Protein AF-A0A7C4W886-F1 (afdb_monomer)

Solvent-accessible surface area (backbone atoms only — not comparable to full-atom values): 5690 Å² total; per-residue (Å²): 136,59,74,67,61,59,49,53,53,51,52,53,51,51,54,53,50,54,51,52,52,54,53,52,51,53,50,52,54,53,54,50,50,54,50,49,51,52,47,48,51,54,53,48,43,36,32,74,62,27,48,55,50,42,56,57,39,34,76,78,42,45,69,61,38,51,52,50,52,52,51,51,53,55,39,58,76,65,70,76,60,82,66,51,40,44,46,66,58,55,48,49,57,55,52,58,60,69,64,74,80,121

Radius of gyration: 25.45 Å; Cα contacts (8 Å, |Δi|>4): 38; chains: 1; bounding box: 37×28×89 Å

pLDDT: mean 73.25, std 9.56, range [40.5, 86.06]

Sequence (102 aa):
MSNEEIEEIRQRKLIALQRRLAEEQRKAQMEQQIEMQKQAILRTILTPEARQRLTNLKLVKSEFASQLELYLIQLAQQGKLPVPLTDEQLKKIINSTSITET

Mean predicted aligned error: 12.29 Å

Secondary structure (DSSP, 8-state):
--HHHHHHHHHHHHHHHHHHHHHHHHHHHHHHHHHHHHHHHHHHHB-HHHHHHHHHHHHH-HHHHHHHHHHHHHHHHHT-S-SSBPHHHHHHHHHHHHTTT-

Structure (mmCIF, N/CA/C/O backbone):
data_AF-A0A7C4W886-F1
#
_entry.id   AF-A0A7C4W886-F1
#
loop_
_atom_site.group_PDB
_atom_site.id
_atom_site.type_symbol
_atom_site.label_atom_id
_atom_site.label_alt_id
_atom_site.label_comp_id
_atom_site.label_asym_id
_atom_site.label_entity_id
_atom_site.label_seq_id
_atom_site.pdbx_PDB_ins_code
_atom_site.Cartn_x
_atom_site.Cartn_y
_atom_site.Cartn_z
_atom_site.occupancy
_atom_site.B_iso_or_equiv
_atom_site.auth_seq_id
_atom_site.auth_comp_id
_atom_site.auth_asym_id
_atom_site.auth_atom_id
_atom_site.pdbx_PDB_model_num
ATOM 1 N N . MET A 1 1 ? 24.579 1.451 -55.640 1.00 49.31 1 MET A N 1
ATOM 2 C CA . MET A 1 1 ? 23.752 1.109 -54.468 1.00 49.31 1 MET A CA 1
ATOM 3 C C . MET A 1 1 ? 22.312 1.305 -54.890 1.00 49.31 1 MET A C 1
ATOM 5 O O . MET A 1 1 ? 21.953 2.423 -55.245 1.00 49.31 1 MET A O 1
ATOM 9 N N . SER A 1 2 ? 21.572 0.209 -55.030 1.00 59.47 2 SER A N 1
ATOM 10 C CA . SER A 1 2 ? 20.248 0.182 -55.665 1.00 59.47 2 SER A CA 1
ATOM 11 C C . SER A 1 2 ? 19.150 0.516 -54.651 1.00 59.47 2 SER A C 1
ATOM 13 O O . SER A 1 2 ? 19.293 0.200 -53.472 1.00 59.47 2 SER A O 1
ATOM 15 N N . ASN A 1 3 ? 18.052 1.132 -55.104 1.00 67.00 3 ASN A N 1
ATOM 16 C CA . ASN A 1 3 ? 16.882 1.480 -54.276 1.00 67.00 3 ASN A CA 1
ATOM 17 C C . ASN A 1 3 ? 16.364 0.311 -53.414 1.00 67.00 3 ASN A C 1
ATOM 19 O O . ASN A 1 3 ? 15.877 0.532 -52.309 1.00 67.00 3 ASN A O 1
ATOM 23 N N . GLU A 1 4 ? 16.523 -0.918 -53.899 1.00 73.62 4 GLU A N 1
ATOM 24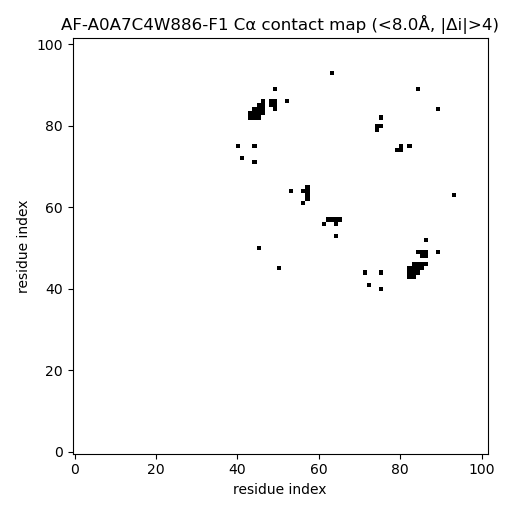 C CA . GLU A 1 4 ? 16.086 -2.155 -53.247 1.00 73.62 4 GLU A CA 1
ATOM 25 C C . GLU A 1 4 ? 16.809 -2.414 -51.910 1.00 73.62 4 GLU A C 1
ATOM 27 O O . GLU A 1 4 ? 16.172 -2.738 -50.908 1.00 73.62 4 GLU A O 1
ATOM 32 N N . GLU A 1 5 ? 18.114 -2.122 -51.827 1.00 70.62 5 GLU A N 1
ATOM 33 C CA . GLU A 1 5 ? 18.872 -2.253 -50.572 1.00 70.62 5 GLU A CA 1
ATOM 34 C C . GLU A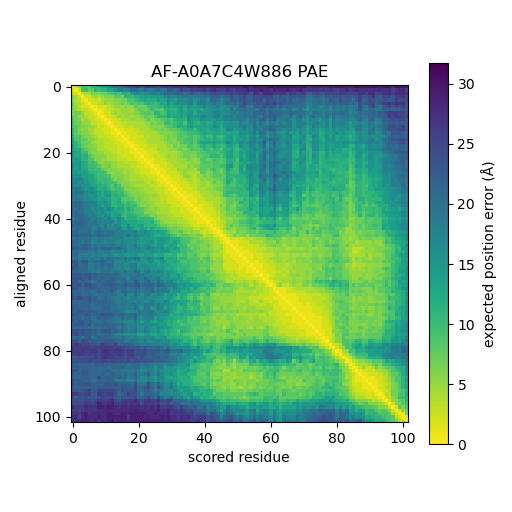 1 5 ? 18.415 -1.225 -49.519 1.00 70.62 5 GLU A C 1
ATOM 36 O O . GLU A 1 5 ? 18.427 -1.494 -48.315 1.00 70.62 5 GLU A O 1
ATOM 41 N N . ILE A 1 6 ? 17.974 -0.039 -49.958 1.00 69.44 6 ILE A N 1
ATOM 42 C CA . ILE A 1 6 ? 17.470 1.025 -49.075 1.00 69.44 6 ILE A CA 1
ATOM 43 C C . ILE A 1 6 ? 16.107 0.633 -48.482 1.00 69.44 6 ILE A C 1
ATOM 45 O O . ILE A 1 6 ? 15.837 0.921 -47.308 1.00 69.44 6 ILE A O 1
ATOM 49 N N . GLU A 1 7 ? 15.258 -0.039 -49.261 1.00 75.81 7 GLU A N 1
ATOM 50 C CA . GLU A 1 7 ? 13.966 -0.548 -48.795 1.00 75.81 7 GLU A CA 1
ATOM 51 C C . GLU A 1 7 ? 14.125 -1.724 -47.827 1.00 75.81 7 GLU A C 1
ATOM 53 O O . GLU A 1 7 ? 13.533 -1.687 -46.744 1.00 75.81 7 GLU A O 1
ATOM 58 N N . GLU A 1 8 ? 15.000 -2.691 -48.116 1.00 80.50 8 GLU A N 1
ATOM 59 C CA . GLU A 1 8 ? 15.279 -3.811 -47.204 1.00 80.50 8 GLU A CA 1
ATOM 60 C C . GLU A 1 8 ? 15.821 -3.341 -45.844 1.00 80.50 8 GLU A C 1
ATOM 62 O O . GLU A 1 8 ? 15.425 -3.848 -44.784 1.00 80.50 8 GLU A O 1
ATOM 67 N N . ILE A 1 9 ? 16.687 -2.320 -45.843 1.00 78.38 9 ILE A N 1
ATOM 68 C CA . ILE A 1 9 ? 17.217 -1.711 -44.615 1.00 78.38 9 ILE A CA 1
ATOM 69 C C . ILE A 1 9 ? 16.099 -1.037 -43.805 1.00 78.38 9 ILE A C 1
ATOM 71 O O . ILE A 1 9 ? 16.053 -1.187 -42.578 1.00 78.38 9 ILE A O 1
ATOM 75 N N . ARG A 1 10 ? 15.169 -0.324 -44.457 1.00 78.75 10 ARG A N 1
ATOM 76 C CA . ARG A 1 10 ? 13.996 0.271 -43.787 1.00 78.75 10 ARG A CA 1
ATOM 77 C C . ARG A 1 10 ? 13.081 -0.797 -43.199 1.00 78.75 10 ARG A C 1
ATOM 79 O O . ARG A 1 10 ? 12.659 -0.664 -42.048 1.00 78.75 10 ARG A O 1
ATOM 86 N N . GLN A 1 11 ? 12.813 -1.857 -43.953 1.00 80.88 11 GLN A N 1
ATOM 87 C CA . GLN A 1 11 ? 11.910 -2.934 -43.558 1.00 80.88 11 GLN A CA 1
ATOM 88 C C . GLN A 1 11 ? 12.461 -3.716 -42.357 1.00 80.88 11 GLN A C 1
ATOM 90 O O . GLN A 1 11 ? 11.754 -3.916 -41.367 1.00 80.88 11 GLN A O 1
ATOM 95 N N . ARG A 1 12 ? 13.760 -4.053 -42.366 1.00 81.06 12 ARG A N 1
ATOM 96 C CA . ARG A 1 12 ? 14.441 -4.667 -41.211 1.00 81.06 12 ARG A CA 1
ATOM 97 C C . ARG A 1 12 ? 14.396 -3.783 -39.968 1.00 81.06 12 ARG A C 1
ATOM 99 O O . ARG A 1 12 ? 14.170 -4.286 -38.867 1.00 81.06 12 ARG A O 1
ATOM 106 N N . LYS A 1 13 ? 14.589 -2.471 -40.128 1.00 81.56 13 LYS A N 1
ATOM 107 C CA . LYS A 1 13 ? 14.585 -1.523 -39.006 1.00 81.56 13 LYS A CA 1
ATOM 108 C C . LYS A 1 13 ? 13.191 -1.363 -38.393 1.00 81.56 13 LYS A C 1
ATOM 110 O O . LYS A 1 13 ? 13.082 -1.309 -37.171 1.00 81.56 13 LYS A O 1
ATOM 115 N N . LEU A 1 14 ? 12.140 -1.368 -39.217 1.00 83.12 14 LEU A N 1
ATOM 116 C CA . LEU A 1 14 ? 10.741 -1.370 -38.772 1.00 83.12 14 LEU A CA 1
ATOM 117 C C . LEU A 1 14 ? 10.394 -2.623 -37.961 1.00 83.12 14 LEU A C 1
ATOM 119 O O . LEU A 1 14 ? 9.836 -2.508 -36.873 1.00 83.12 14 LEU A O 1
ATOM 123 N N . ILE A 1 15 ? 10.781 -3.807 -38.440 1.00 85.88 15 ILE A N 1
ATOM 124 C CA . ILE A 1 15 ? 10.523 -5.078 -37.744 1.00 85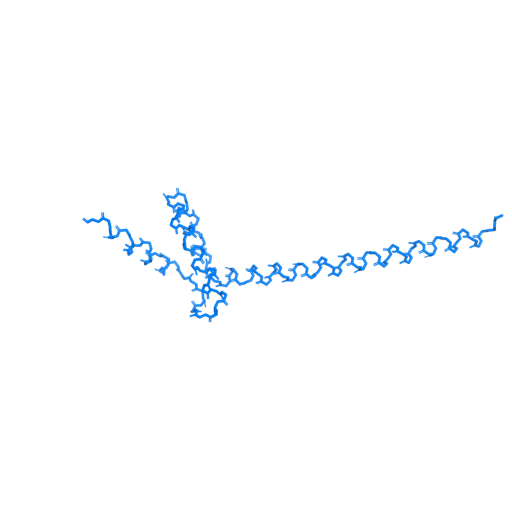.88 15 ILE A CA 1
ATOM 125 C C . ILE A 1 15 ? 11.278 -5.138 -36.408 1.00 85.88 15 ILE A C 1
ATOM 127 O O . ILE A 1 15 ? 10.719 -5.551 -35.391 1.00 85.88 15 ILE A O 1
ATOM 131 N N . ALA A 1 16 ? 12.537 -4.691 -36.385 1.00 83.62 16 ALA A N 1
ATOM 132 C CA . ALA A 1 16 ? 13.330 -4.631 -35.160 1.00 83.62 16 ALA A CA 1
ATOM 133 C C . ALA A 1 16 ? 12.742 -3.646 -34.133 1.00 83.62 16 ALA A C 1
ATOM 135 O O . ALA A 1 16 ? 12.697 -3.952 -32.940 1.00 83.62 16 ALA A O 1
ATOM 136 N N . LEU A 1 17 ? 12.253 -2.488 -34.590 1.00 84.38 17 LEU A N 1
ATOM 137 C CA . LEU A 1 17 ? 11.597 -1.499 -33.734 1.00 84.38 17 LEU A CA 1
ATOM 138 C C . LEU A 1 17 ? 10.278 -2.038 -33.164 1.00 84.38 17 LEU A C 1
ATOM 140 O O . LEU A 1 17 ? 10.031 -1.917 -31.966 1.00 84.38 17 LEU A O 1
ATOM 144 N N . GLN A 1 18 ? 9.462 -2.682 -34.001 1.00 84.88 18 GLN A N 1
ATOM 145 C CA . GLN A 1 18 ? 8.192 -3.276 -33.588 1.00 84.88 18 GLN A CA 1
ATOM 146 C C . GLN A 1 18 ? 8.397 -4.399 -32.559 1.00 84.88 18 GLN A C 1
ATOM 148 O O . GLN A 1 18 ? 7.650 -4.474 -31.584 1.00 84.88 18 GLN A O 1
ATOM 153 N N . ARG A 1 19 ? 9.441 -5.228 -32.719 1.00 86.06 19 ARG A N 1
ATOM 154 C CA . ARG A 1 19 ? 9.812 -6.245 -31.719 1.00 86.06 19 ARG A CA 1
ATOM 155 C C . ARG A 1 19 ? 10.213 -5.632 -30.378 1.00 86.06 19 ARG A C 1
ATOM 157 O O . ARG A 1 19 ? 9.688 -6.071 -29.360 1.00 86.06 19 ARG A O 1
ATOM 164 N N . ARG A 1 20 ? 11.05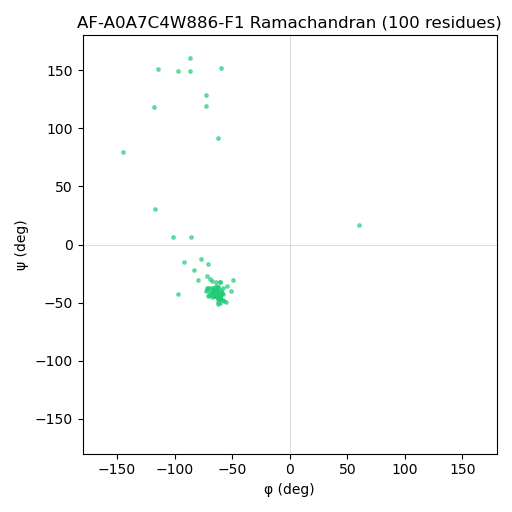8 -4.592 -30.375 1.00 85.50 20 ARG A N 1
ATOM 165 C CA . ARG A 1 20 ? 11.429 -3.885 -29.134 1.00 85.50 20 ARG A CA 1
ATOM 166 C C . ARG A 1 20 ? 10.208 -3.333 -28.407 1.00 85.50 20 ARG A C 1
ATOM 168 O O . ARG A 1 20 ? 10.063 -3.580 -27.217 1.00 85.50 20 ARG A O 1
ATOM 175 N N . LEU A 1 21 ? 9.318 -2.647 -29.124 1.00 85.81 21 LEU A N 1
ATOM 176 C CA . LEU A 1 21 ? 8.093 -2.091 -28.541 1.00 85.81 21 LEU A CA 1
ATOM 177 C C . LEU A 1 21 ? 7.197 -3.181 -27.934 1.00 85.81 21 LEU A C 1
ATOM 179 O O . LEU A 1 21 ? 6.668 -2.996 -26.842 1.00 85.81 21 LEU A O 1
ATOM 183 N N . ALA A 1 22 ? 7.061 -4.331 -28.599 1.00 84.94 22 ALA A N 1
ATOM 184 C CA . ALA A 1 22 ? 6.266 -5.448 -28.091 1.00 84.94 22 ALA A CA 1
ATOM 185 C C . ALA A 1 22 ? 6.865 -6.078 -26.817 1.00 84.94 22 ALA A C 1
ATOM 187 O O . ALA A 1 22 ? 6.123 -6.461 -25.910 1.00 84.94 22 ALA A O 1
ATOM 188 N N . GLU A 1 23 ? 8.193 -6.181 -26.723 1.00 83.38 23 GLU A N 1
ATOM 189 C CA . GLU A 1 23 ? 8.878 -6.649 -25.509 1.00 83.38 23 GLU A CA 1
ATOM 190 C C . GLU A 1 23 ? 8.737 -5.652 -24.350 1.00 83.38 23 GLU A C 1
ATOM 192 O O . GLU A 1 23 ? 8.459 -6.056 -23.219 1.00 83.38 23 GLU A O 1
ATOM 197 N N . GLU A 1 24 ? 8.859 -4.355 -24.635 1.00 84.31 24 GLU A N 1
ATOM 198 C CA . GLU A 1 24 ? 8.697 -3.283 -23.648 1.00 84.31 24 GLU A CA 1
ATOM 199 C C . GLU A 1 24 ? 7.258 -3.221 -23.116 1.00 84.31 24 GLU A C 1
ATOM 201 O O . GLU A 1 24 ? 7.045 -3.181 -21.904 1.00 84.31 24 GLU A O 1
ATOM 206 N N . GLN A 1 25 ? 6.258 -3.337 -23.999 1.00 83.56 25 GLN A N 1
ATOM 207 C CA . GLN A 1 25 ? 4.849 -3.417 -23.603 1.00 83.56 25 GLN A CA 1
ATOM 208 C C . GLN A 1 25 ? 4.560 -4.642 -22.732 1.00 83.56 25 GLN A C 1
ATOM 210 O O . GLN A 1 25 ? 3.839 -4.524 -21.743 1.00 83.56 25 GLN A O 1
ATOM 215 N N . ARG A 1 26 ? 5.126 -5.814 -23.052 1.00 82.00 26 ARG A N 1
ATOM 216 C CA . ARG A 1 26 ? 4.942 -7.021 -22.228 1.00 82.00 26 ARG A CA 1
ATOM 217 C C . ARG A 1 26 ? 5.532 -6.860 -20.830 1.00 82.00 26 ARG A C 1
ATOM 219 O O . ARG A 1 26 ? 4.887 -7.265 -19.865 1.00 82.00 26 ARG A O 1
ATOM 226 N N . LYS A 1 27 ? 6.719 -6.257 -20.711 1.00 82.81 27 LYS A N 1
ATOM 227 C CA . LYS A 1 27 ? 7.318 -5.948 -19.403 1.00 82.81 27 LYS A CA 1
ATOM 228 C C . LYS A 1 27 ? 6.451 -4.980 -18.605 1.00 82.81 27 LYS A C 1
ATOM 230 O O . LYS A 1 27 ? 6.066 -5.312 -17.487 1.00 82.81 27 LYS A O 1
ATOM 235 N N . ALA A 1 28 ? 6.055 -3.864 -19.216 1.00 81.62 28 ALA A N 1
ATOM 236 C CA . ALA A 1 28 ? 5.208 -2.869 -18.568 1.00 81.62 28 ALA A CA 1
ATOM 237 C C . ALA A 1 28 ? 3.875 -3.473 -18.091 1.00 81.62 28 ALA A C 1
ATOM 239 O O . ALA A 1 28 ? 3.460 -3.244 -16.958 1.00 81.62 28 ALA A O 1
ATOM 240 N N . GLN A 1 29 ? 3.229 -4.316 -18.905 1.00 81.19 29 GLN A N 1
ATOM 241 C CA . GLN A 1 29 ? 1.994 -5.001 -18.512 1.00 81.19 29 GLN A CA 1
ATOM 242 C C . GLN A 1 29 ? 2.188 -5.979 -17.348 1.00 81.19 29 GLN A C 1
ATOM 244 O O . GLN A 1 29 ? 1.290 -6.134 -16.519 1.00 81.19 29 GLN A O 1
ATOM 249 N N . MET A 1 30 ? 3.332 -6.658 -17.277 1.00 78.00 30 MET A N 1
ATOM 250 C CA . MET A 1 3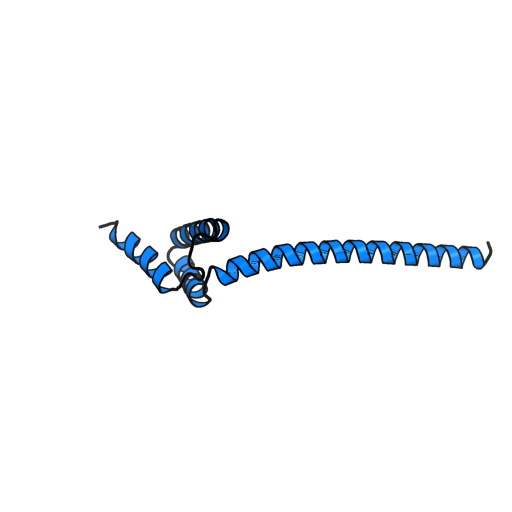0 ? 3.632 -7.576 -16.179 1.00 78.00 30 MET A CA 1
ATOM 251 C C . MET A 1 30 ? 3.882 -6.815 -14.872 1.00 78.00 30 MET A C 1
ATOM 253 O O . MET A 1 30 ? 3.325 -7.175 -13.836 1.00 78.00 30 MET A O 1
ATOM 257 N N . GLU A 1 31 ? 4.640 -5.720 -14.931 1.00 78.75 31 GLU A N 1
ATOM 258 C CA . GLU A 1 31 ? 4.889 -4.841 -13.783 1.00 78.75 31 GLU A CA 1
ATOM 259 C C . GLU A 1 31 ? 3.595 -4.195 -13.279 1.00 78.75 31 GLU A C 1
ATOM 261 O O . GLU A 1 31 ? 3.308 -4.239 -12.082 1.00 78.75 31 GLU A O 1
ATOM 266 N N . GLN A 1 32 ? 2.753 -3.693 -14.186 1.00 78.94 32 GLN A N 1
ATOM 267 C CA . GLN A 1 32 ? 1.456 -3.124 -13.823 1.00 78.94 32 GLN A CA 1
ATOM 268 C C . GLN A 1 32 ? 0.521 -4.150 -13.177 1.00 78.94 32 GLN A C 1
ATOM 270 O O . GLN A 1 32 ? -0.216 -3.796 -12.261 1.00 78.94 32 GLN A O 1
ATOM 275 N N . GLN A 1 33 ? 0.535 -5.414 -13.610 1.00 79.62 33 GLN A N 1
ATOM 276 C CA . GLN A 1 33 ? -0.276 -6.458 -12.975 1.00 79.62 33 GLN A CA 1
ATOM 277 C C . GLN A 1 33 ? 0.192 -6.772 -11.554 1.00 79.62 33 GLN A C 1
ATOM 279 O O . GLN A 1 33 ? -0.643 -6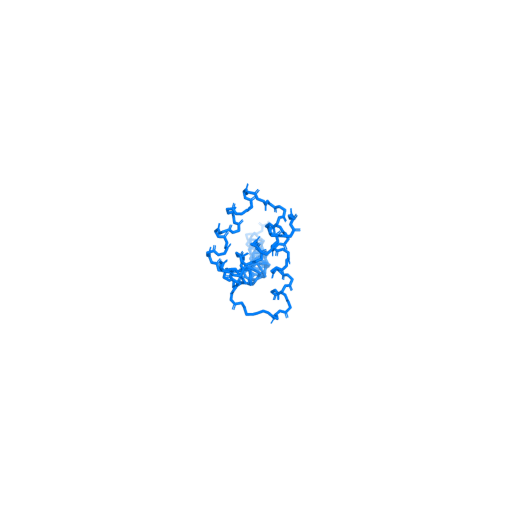.912 -10.661 1.00 79.62 33 GLN A O 1
ATOM 284 N N . ILE A 1 34 ? 1.505 -6.840 -11.325 1.00 76.81 34 ILE A N 1
ATOM 285 C CA . ILE A 1 34 ? 2.066 -7.054 -9.985 1.00 76.81 34 ILE A CA 1
ATOM 286 C C . ILE A 1 34 ? 1.720 -5.871 -9.073 1.00 76.81 34 ILE A C 1
ATOM 288 O O . ILE A 1 34 ? 1.291 -6.071 -7.935 1.00 76.81 34 ILE A O 1
ATOM 292 N N . GLU A 1 35 ? 1.851 -4.646 -9.579 1.00 75.88 35 GLU A N 1
ATOM 293 C CA . GLU A 1 35 ? 1.520 -3.430 -8.839 1.00 75.88 35 GLU A CA 1
ATOM 294 C C . GLU A 1 35 ? 0.020 -3.352 -8.525 1.00 75.88 35 GLU A C 1
ATOM 296 O O . GLU A 1 35 ? -0.366 -3.092 -7.386 1.00 75.88 35 GLU A O 1
ATOM 301 N N . MET A 1 36 ? -0.842 -3.661 -9.498 1.00 76.62 36 MET A N 1
ATOM 302 C CA . MET A 1 36 ? -2.291 -3.699 -9.299 1.00 76.62 36 MET A CA 1
ATOM 303 C C . MET A 1 36 ? -2.707 -4.776 -8.306 1.00 76.62 36 MET A C 1
ATOM 305 O O . MET A 1 36 ? -3.585 -4.514 -7.495 1.00 76.62 36 MET A O 1
ATOM 309 N N . GLN A 1 37 ? -2.096 -5.962 -8.322 1.00 72.56 37 GLN A N 1
ATOM 310 C CA . GLN A 1 37 ? -2.401 -7.002 -7.337 1.00 72.56 37 GLN A CA 1
ATOM 311 C C . GLN A 1 37 ? -1.989 -6.570 -5.929 1.00 72.56 37 GLN A C 1
ATOM 313 O O . GLN A 1 37 ? -2.783 -6.691 -4.998 1.00 72.56 37 GLN A O 1
ATOM 318 N N . LYS A 1 38 ? -0.797 -5.983 -5.767 1.00 68.69 38 LYS A N 1
ATOM 319 C CA . LYS A 1 38 ? -0.351 -5.418 -4.483 1.00 68.69 38 LYS A CA 1
ATOM 320 C C . LYS A 1 38 ? -1.283 -4.312 -4.000 1.00 68.69 38 LYS A C 1
ATOM 322 O O . LYS A 1 38 ? -1.700 -4.323 -2.844 1.00 68.69 38 LYS A O 1
ATOM 327 N N . GLN A 1 39 ? -1.643 -3.382 -4.880 1.00 68.94 39 GLN A N 1
ATOM 328 C CA . GLN A 1 39 ? -2.561 -2.294 -4.560 1.00 68.94 39 GLN A CA 1
ATOM 329 C C . GLN A 1 39 ? -3.972 -2.801 -4.281 1.00 68.94 39 GLN A C 1
ATOM 331 O O . GLN A 1 39 ? -4.619 -2.286 -3.379 1.00 68.94 39 GLN A O 1
ATOM 336 N N . ALA A 1 40 ? -4.452 -3.816 -4.997 1.00 73.00 40 ALA A N 1
ATOM 337 C CA . ALA A 1 40 ? -5.743 -4.439 -4.743 1.00 73.00 40 ALA A CA 1
ATOM 338 C C . ALA A 1 40 ? -5.756 -5.098 -3.363 1.00 73.00 40 ALA A C 1
ATOM 340 O O . ALA A 1 40 ? -6.688 -4.863 -2.605 1.00 73.00 40 ALA A O 1
ATOM 341 N N . ILE A 1 41 ? -4.698 -5.822 -2.987 1.00 71.38 41 ILE A N 1
ATOM 342 C CA . ILE A 1 41 ? -4.549 -6.391 -1.641 1.00 71.38 41 ILE A CA 1
ATOM 343 C C . ILE A 1 41 ? -4.546 -5.272 -0.594 1.00 71.38 41 ILE A C 1
ATOM 345 O O . ILE A 1 41 ? -5.351 -5.313 0.331 1.00 71.38 41 ILE A O 1
ATOM 349 N N . LEU A 1 42 ? -3.726 -4.232 -0.777 1.00 67.50 42 LEU A N 1
ATOM 350 C CA . LEU A 1 42 ? -3.665 -3.057 0.107 1.00 67.50 42 LEU A CA 1
ATOM 351 C C . LEU A 1 42 ? -5.022 -2.339 0.238 1.00 67.50 42 LEU A C 1
ATOM 353 O O . LEU A 1 42 ? -5.392 -1.849 1.305 1.00 67.50 42 LEU A O 1
ATOM 357 N N . ARG A 1 43 ? -5.783 -2.280 -0.855 1.00 69.62 43 ARG A N 1
ATOM 358 C CA . ARG A 1 43 ? -7.083 -1.612 -0.929 1.00 69.62 43 ARG A CA 1
ATOM 359 C C . ARG A 1 43 ? -8.202 -2.459 -0.334 1.00 69.62 43 ARG A C 1
ATOM 361 O O . ARG A 1 43 ? -9.141 -1.883 0.203 1.00 69.62 43 ARG A O 1
ATOM 368 N N . THR A 1 44 ? -8.087 -3.781 -0.409 1.00 67.06 44 THR A N 1
ATOM 369 C CA . THR A 1 44 ? -8.988 -4.714 0.266 1.00 67.06 44 THR A CA 1
ATOM 370 C C . THR A 1 44 ? -8.710 -4.715 1.765 1.00 67.06 44 THR A C 1
ATOM 372 O O . THR A 1 44 ? -9.658 -4.683 2.535 1.00 67.06 44 THR A O 1
ATOM 375 N N . ILE A 1 45 ? -7.447 -4.662 2.207 1.00 72.62 45 ILE A N 1
ATOM 376 C CA . ILE A 1 45 ? -7.087 -4.765 3.638 1.00 72.62 45 ILE A CA 1
ATOM 377 C C . ILE A 1 45 ? -7.434 -3.543 4.469 1.00 72.62 45 ILE A C 1
ATOM 379 O O . ILE A 1 45 ? -7.710 -3.682 5.658 1.00 72.62 45 ILE A O 1
ATOM 383 N N . LEU A 1 46 ? -7.475 -2.368 3.846 1.00 73.56 46 LEU A N 1
ATOM 384 C CA . LEU A 1 46 ? -7.790 -1.110 4.507 1.00 73.56 46 LEU A CA 1
ATOM 385 C C . LEU A 1 46 ? -9.056 -0.501 3.910 1.00 73.56 46 LEU A C 1
ATOM 387 O O . LEU A 1 46 ? -9.059 -0.085 2.740 1.00 73.56 46 LEU A O 1
ATOM 391 N N . THR A 1 47 ? -10.098 -0.339 4.733 1.00 79.62 47 THR A N 1
ATOM 392 C CA . THR A 1 47 ? -11.241 0.491 4.336 1.00 79.62 47 THR A CA 1
ATOM 393 C C . THR A 1 47 ? -10.782 1.930 4.059 1.00 79.62 47 THR A C 1
ATOM 395 O O . THR A 1 47 ? -9.775 2.392 4.613 1.00 79.62 47 THR A O 1
ATOM 398 N N . PRO A 1 48 ? -11.483 2.671 3.182 1.00 78.12 48 PRO A N 1
ATOM 399 C CA . PRO A 1 48 ? -11.197 4.090 2.962 1.00 78.12 48 PRO A CA 1
ATOM 400 C C . PRO A 1 48 ? -11.218 4.901 4.270 1.00 78.12 48 PRO A C 1
ATOM 402 O O . PRO A 1 48 ? -10.374 5.772 4.462 1.00 78.12 48 PRO A O 1
ATOM 405 N N . GLU A 1 49 ? -12.104 4.556 5.206 1.00 79.06 49 GLU A N 1
ATOM 406 C CA . GLU A 1 49 ? -12.194 5.187 6.528 1.00 79.06 49 GLU A CA 1
ATOM 407 C C . GLU A 1 49 ? -10.968 4.895 7.404 1.00 79.06 49 GLU A C 1
ATOM 409 O O . GLU A 1 49 ? -10.394 5.817 7.987 1.00 79.06 49 GLU A O 1
ATOM 414 N N . ALA A 1 50 ? -10.506 3.637 7.445 1.00 76.81 50 ALA A N 1
ATOM 415 C CA . ALA A 1 50 ? -9.305 3.255 8.185 1.00 76.81 50 ALA A CA 1
ATOM 416 C C . ALA A 1 50 ? -8.055 3.953 7.633 1.00 76.81 50 ALA A C 1
ATOM 418 O O . ALA A 1 50 ? -7.204 4.374 8.410 1.00 76.81 50 ALA A O 1
ATOM 419 N N . ARG A 1 51 ? -7.964 4.148 6.309 1.00 77.56 51 ARG A N 1
ATOM 420 C CA . ARG A 1 51 ? -6.895 4.939 5.676 1.00 77.56 51 ARG A CA 1
ATOM 421 C C . ARG A 1 51 ? -6.915 6.393 6.125 1.00 77.56 51 ARG A C 1
ATOM 423 O O . ARG A 1 51 ? -5.886 6.898 6.559 1.00 77.56 51 ARG A O 1
ATOM 430 N N . GLN A 1 52 ? -8.076 7.042 6.070 1.00 81.75 52 GLN A N 1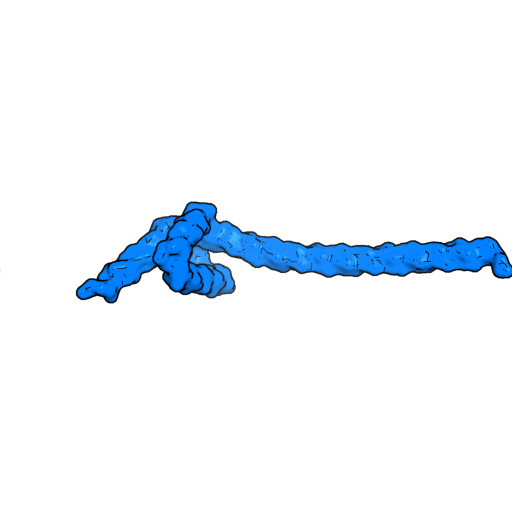
ATOM 431 C CA . GLN A 1 52 ? -8.219 8.432 6.503 1.00 81.75 52 GLN A CA 1
ATOM 432 C C . GLN A 1 52 ? -7.841 8.595 7.984 1.00 81.75 52 GLN A C 1
ATOM 434 O O . GLN A 1 52 ? -7.120 9.526 8.349 1.00 81.75 52 GLN A O 1
ATOM 439 N N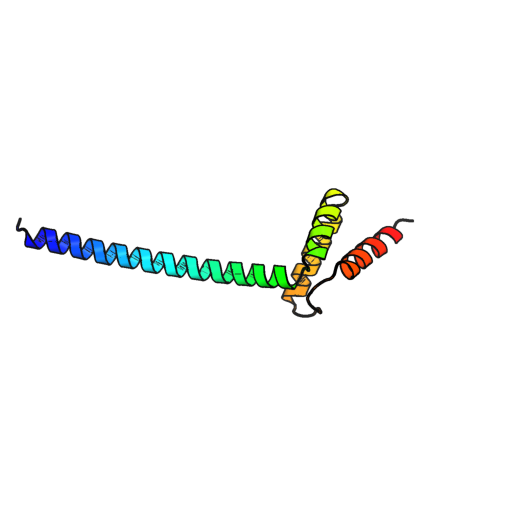 . ARG A 1 53 ? -8.283 7.663 8.842 1.00 79.38 53 ARG A N 1
ATOM 440 C CA . ARG A 1 53 ? -7.928 7.662 10.264 1.00 79.38 53 ARG A CA 1
ATOM 441 C C . ARG A 1 53 ? -6.444 7.393 10.472 1.00 79.38 53 ARG A C 1
ATOM 443 O O . ARG A 1 53 ? -5.841 8.100 11.267 1.00 79.38 53 ARG A O 1
ATOM 450 N N . LEU A 1 54 ? -5.852 6.437 9.759 1.00 77.44 54 LEU A N 1
ATOM 451 C CA . LEU A 1 54 ? -4.419 6.150 9.817 1.00 77.44 54 LEU A CA 1
ATOM 452 C C . LEU A 1 54 ? -3.599 7.376 9.401 1.00 77.44 54 LEU A C 1
ATOM 454 O O . LEU A 1 54 ? -2.633 7.699 10.078 1.00 77.44 54 LEU A O 1
ATOM 458 N N . THR A 1 55 ? -3.997 8.102 8.352 1.00 79.12 55 THR A N 1
ATOM 459 C CA . THR A 1 55 ? -3.342 9.355 7.946 1.00 79.12 55 THR A CA 1
ATOM 460 C C . THR A 1 55 ? -3.409 10.402 9.056 1.00 79.12 55 THR A C 1
ATOM 462 O O . THR A 1 55 ? -2.382 10.971 9.412 1.00 79.12 55 THR A O 1
ATOM 465 N N . ASN A 1 56 ? -4.582 10.607 9.661 1.00 82.19 56 ASN A N 1
ATOM 466 C CA . ASN A 1 56 ? -4.728 11.526 10.793 1.00 82.19 56 ASN A CA 1
ATOM 467 C C . ASN A 1 56 ? -3.936 11.054 12.026 1.00 82.19 56 ASN A C 1
ATOM 469 O O . ASN A 1 56 ? -3.313 11.864 12.703 1.00 82.19 56 ASN A O 1
ATOM 473 N N . LEU A 1 57 ? -3.912 9.747 12.303 1.00 78.19 57 LEU A N 1
ATOM 474 C CA . LEU A 1 57 ? -3.137 9.153 13.392 1.00 78.19 57 LEU A CA 1
ATOM 475 C C . LEU A 1 57 ? -1.640 9.320 13.141 1.00 78.19 57 LEU A C 1
ATOM 477 O O . LEU A 1 57 ? -0.916 9.636 14.070 1.00 78.19 57 LEU A O 1
ATOM 481 N N . LYS A 1 58 ? -1.173 9.169 11.901 1.00 80.38 58 LYS A N 1
ATOM 482 C CA . LYS A 1 58 ? 0.232 9.339 11.521 1.00 80.38 58 LYS A CA 1
ATOM 483 C C . LYS A 1 58 ? 0.736 10.752 11.812 1.00 80.38 58 LYS A C 1
ATOM 485 O O . LYS A 1 58 ? 1.893 10.905 12.185 1.00 80.38 58 LYS A O 1
ATOM 490 N N . LEU A 1 59 ? -0.138 11.759 11.719 1.00 79.25 59 LEU A N 1
ATOM 491 C CA . LEU A 1 59 ? 0.178 13.141 12.101 1.00 79.25 59 LEU A CA 1
ATOM 492 C C . LEU A 1 59 ? 0.366 13.318 13.616 1.00 79.25 59 LEU A C 1
ATOM 494 O O . LEU A 1 59 ? 1.124 14.187 14.030 1.00 79.25 59 LEU A O 1
ATOM 498 N N . VAL A 1 60 ? -0.312 12.512 14.438 1.00 79.81 60 VAL A N 1
ATOM 499 C CA . VAL A 1 60 ? -0.288 12.633 15.907 1.00 79.81 60 VAL A CA 1
ATOM 500 C C . VAL A 1 60 ? 0.714 11.661 16.544 1.00 79.81 60 VAL A C 1
ATOM 502 O O . VAL A 1 60 ? 1.448 12.025 17.456 1.00 79.81 60 VAL A O 1
ATOM 505 N N . LYS A 1 61 ? 0.756 10.417 16.061 1.00 74.88 61 LYS A N 1
ATOM 506 C CA . LYS A 1 61 ? 1.612 9.311 16.510 1.00 74.88 61 LYS A CA 1
ATOM 507 C C . LYS A 1 61 ? 2.024 8.432 15.316 1.00 74.88 61 LYS A C 1
ATOM 509 O O . LYS A 1 61 ? 1.481 7.348 15.094 1.00 74.88 61 LYS A O 1
ATOM 514 N N . SER A 1 62 ? 3.021 8.894 14.555 1.00 78.94 62 SER A N 1
ATOM 515 C CA . SER A 1 62 ? 3.556 8.183 13.377 1.00 78.94 62 SER A CA 1
ATOM 516 C C . SER A 1 62 ? 4.145 6.802 13.693 1.00 78.94 62 SER A C 1
ATOM 518 O O . SER A 1 62 ? 4.064 5.897 12.861 1.00 78.94 62 SER A O 1
ATOM 520 N N . GLU A 1 63 ? 4.729 6.616 14.877 1.00 77.50 63 GLU A N 1
ATOM 521 C CA . GLU A 1 63 ? 5.326 5.338 15.290 1.00 77.50 63 GLU A CA 1
ATOM 522 C C . GLU A 1 63 ? 4.269 4.229 15.392 1.00 77.50 63 GLU A C 1
ATOM 524 O O . GLU A 1 63 ? 4.427 3.139 14.843 1.00 77.50 63 GLU A O 1
ATOM 529 N N . PHE A 1 64 ? 3.121 4.566 15.978 1.00 73.50 64 PHE A N 1
ATOM 530 C CA . PHE A 1 64 ? 1.993 3.656 16.133 1.00 73.50 64 PHE A CA 1
ATOM 531 C C . PHE A 1 64 ? 1.323 3.324 14.795 1.00 73.50 64 PHE A C 1
ATOM 533 O O . PHE A 1 64 ? 0.992 2.171 14.517 1.00 73.50 64 PHE A O 1
ATOM 540 N N . ALA A 1 65 ? 1.170 4.335 13.933 1.00 76.44 65 ALA A N 1
ATOM 541 C CA . ALA A 1 65 ? 0.675 4.140 12.573 1.00 76.44 65 ALA A CA 1
ATOM 542 C C . ALA A 1 65 ? 1.574 3.171 11.786 1.00 76.44 65 ALA A C 1
ATOM 544 O O . ALA A 1 65 ? 1.064 2.273 11.124 1.00 76.44 65 ALA A O 1
ATOM 545 N N . SER A 1 66 ? 2.897 3.292 11.929 1.00 77.38 66 SER A N 1
ATOM 546 C CA . SER A 1 66 ? 3.864 2.426 11.240 1.00 77.38 66 SER A CA 1
ATOM 547 C C . SER A 1 66 ? 3.795 0.970 11.720 1.00 77.38 66 SER A C 1
ATOM 549 O O . SER A 1 66 ? 3.866 0.048 10.908 1.00 77.38 66 SER A O 1
ATOM 551 N N . GLN A 1 67 ? 3.602 0.743 13.025 1.00 75.00 67 GLN A N 1
ATOM 552 C CA . GLN A 1 67 ? 3.401 -0.602 13.581 1.00 75.00 67 GLN A CA 1
ATOM 553 C C . GLN A 1 67 ? 2.092 -1.237 13.094 1.00 75.00 67 GLN A C 1
ATOM 555 O O . GLN A 1 67 ? 2.076 -2.412 12.723 1.00 75.00 67 GLN A O 1
ATOM 560 N N . LEU A 1 68 ? 1.008 -0.458 13.036 1.00 73.94 68 LEU A N 1
ATOM 561 C CA . LEU A 1 68 ? -0.266 -0.906 12.473 1.00 73.94 68 LEU A CA 1
ATOM 562 C C . LEU A 1 68 ? -0.148 -1.231 10.980 1.00 73.94 68 LEU A C 1
ATOM 564 O O . LEU A 1 68 ? -0.638 -2.274 10.558 1.00 73.94 68 LEU A O 1
ATOM 568 N N . GLU A 1 69 ? 0.530 -0.393 10.189 1.00 73.38 69 GLU A N 1
ATOM 569 C CA . GLU A 1 69 ? 0.795 -0.668 8.770 1.00 73.38 69 GLU A CA 1
ATOM 570 C C . GLU A 1 69 ? 1.514 -2.017 8.596 1.00 73.38 69 GLU A C 1
ATOM 572 O O . GLU A 1 69 ? 1.052 -2.866 7.833 1.00 73.38 69 GLU A O 1
ATOM 577 N N . LEU A 1 70 ? 2.588 -2.259 9.356 1.00 76.00 70 LEU A N 1
ATOM 578 C CA . LEU A 1 70 ? 3.342 -3.517 9.310 1.00 76.00 70 LEU A CA 1
ATOM 579 C C . LEU A 1 70 ? 2.492 -4.731 9.706 1.00 76.00 70 LEU A C 1
ATOM 581 O O . LEU A 1 70 ? 2.521 -5.753 9.015 1.00 76.00 70 LEU A O 1
ATOM 585 N N . TYR A 1 71 ? 1.709 -4.615 10.779 1.00 74.12 71 TYR A N 1
ATOM 586 C CA . TYR A 1 71 ? 0.854 -5.699 11.258 1.00 74.12 71 TYR A CA 1
ATOM 587 C C . TYR A 1 71 ? -0.222 -6.057 10.226 1.00 74.12 71 TYR A C 1
ATOM 589 O O . TYR A 1 71 ? -0.425 -7.228 9.909 1.00 74.12 71 TYR A O 1
ATOM 597 N N . LEU A 1 72 ? -0.858 -5.055 9.617 1.00 73.12 72 LEU A N 1
ATOM 598 C CA . LEU A 1 72 ? -1.880 -5.268 8.591 1.00 73.12 72 LEU A CA 1
ATOM 599 C C . LEU A 1 72 ? -1.315 -5.887 7.317 1.00 73.12 72 LEU A C 1
ATOM 601 O O . LEU A 1 72 ? -1.945 -6.775 6.744 1.00 73.12 72 LEU A O 1
ATOM 605 N N . ILE A 1 73 ? -0.118 -5.474 6.899 1.00 73.56 73 ILE A N 1
ATOM 606 C CA . ILE A 1 73 ? 0.578 -6.078 5.757 1.00 73.56 73 ILE A CA 1
ATOM 607 C C . ILE A 1 73 ? 0.883 -7.556 6.035 1.00 73.56 73 ILE A C 1
ATOM 609 O O . ILE A 1 73 ? 0.623 -8.409 5.184 1.00 73.56 73 ILE A O 1
ATOM 613 N N . GLN A 1 74 ? 1.392 -7.877 7.227 1.00 74.38 74 GLN A N 1
ATOM 614 C CA . GLN A 1 74 ? 1.729 -9.249 7.610 1.00 74.38 74 GLN A CA 1
ATOM 615 C C . GLN A 1 74 ? 0.493 -10.154 7.633 1.00 74.38 74 GLN A C 1
ATOM 617 O O . GLN A 1 74 ? 0.514 -11.288 7.155 1.00 74.38 74 GLN A O 1
ATOM 622 N N . LEU A 1 75 ? -0.607 -9.636 8.158 1.00 72.62 75 LEU A N 1
ATOM 623 C CA . LEU A 1 75 ? -1.868 -10.349 8.258 1.00 72.62 75 LEU A CA 1
ATOM 624 C C . LEU A 1 75 ? -2.569 -10.545 6.909 1.00 72.62 75 LEU A C 1
ATOM 626 O O . LEU A 1 75 ? -3.135 -11.611 6.654 1.00 72.62 75 LEU A O 1
ATOM 630 N N . ALA A 1 76 ? -2.491 -9.542 6.034 1.00 71.31 76 ALA A N 1
ATOM 631 C CA . ALA A 1 76 ? -2.974 -9.618 4.663 1.00 71.31 76 ALA A CA 1
ATOM 632 C C . ALA A 1 76 ? -2.262 -10.720 3.872 1.00 71.31 76 ALA A C 1
ATOM 634 O O . ALA A 1 76 ? -2.913 -11.513 3.197 1.00 71.31 76 ALA A O 1
ATOM 635 N N . GLN A 1 77 ? -0.933 -10.805 3.998 1.00 70.38 77 GLN A N 1
ATOM 636 C CA . GLN A 1 77 ? -0.135 -11.852 3.351 1.00 70.38 77 GLN A CA 1
ATOM 637 C C . GLN A 1 77 ? -0.468 -13.253 3.869 1.00 70.38 77 GLN A C 1
ATOM 639 O O . GLN A 1 77 ? -0.405 -14.218 3.113 1.00 70.38 77 GLN A O 1
ATOM 644 N N . GLN A 1 78 ? -0.842 -13.376 5.144 1.00 70.56 78 GLN A N 1
ATOM 645 C CA . GLN A 1 78 ? -1.233 -14.658 5.729 1.00 70.56 78 GLN A CA 1
ATOM 646 C C . GLN A 1 78 ? -2.647 -15.102 5.330 1.00 70.56 78 GLN A C 1
ATOM 648 O O . GLN A 1 78 ? -3.001 -16.247 5.599 1.00 70.56 78 GLN A O 1
ATOM 653 N N . GLY A 1 79 ? -3.467 -14.228 4.728 1.00 64.94 79 GLY A N 1
ATOM 654 C CA . GLY A 1 79 ? -4.855 -14.538 4.357 1.00 64.94 79 GLY A CA 1
ATOM 655 C C . GLY A 1 79 ? -5.747 -14.910 5.550 1.00 64.94 79 GLY A C 1
ATOM 656 O O . GLY A 1 79 ? -6.803 -15.508 5.370 1.00 64.94 79 GLY A O 1
ATOM 657 N N . LYS A 1 80 ? -5.307 -14.594 6.777 1.00 56.56 80 LYS A N 1
ATOM 658 C CA . LYS A 1 80 ? -5.898 -15.066 8.040 1.00 56.56 80 LYS A CA 1
ATOM 659 C C . LYS A 1 80 ? -6.793 -14.046 8.742 1.00 56.56 80 LYS A C 1
ATOM 661 O O . LYS A 1 80 ? -7.233 -14.320 9.856 1.00 56.56 80 LYS A O 1
ATOM 666 N N . LEU A 1 81 ? -7.084 -12.896 8.127 1.00 57.94 81 LEU A N 1
ATOM 667 C CA . LEU A 1 81 ? -8.048 -11.945 8.688 1.00 57.94 81 LEU A CA 1
ATOM 668 C C . LEU A 1 81 ? -9.307 -11.768 7.855 1.00 57.94 81 LEU A C 1
ATOM 670 O O . LEU A 1 81 ? -9.239 -11.841 6.629 1.00 57.94 81 LEU A O 1
ATOM 674 N N . PRO A 1 82 ? -10.433 -11.442 8.522 1.00 55.97 82 PRO A N 1
ATOM 675 C CA . PRO A 1 82 ? -11.571 -10.801 7.889 1.00 55.97 82 PRO A CA 1
ATOM 676 C C . PRO A 1 82 ? -11.127 -9.435 7.371 1.00 55.97 82 PRO A C 1
ATOM 678 O O . PRO A 1 82 ? -11.110 -8.419 8.062 1.00 55.97 82 PRO A O 1
ATOM 681 N N . VAL A 1 83 ? -10.694 -9.458 6.125 1.00 64.31 83 VAL A N 1
ATOM 682 C CA . VAL A 1 83 ? -10.502 -8.293 5.288 1.00 64.31 83 VAL A CA 1
ATOM 683 C C . VAL A 1 83 ? -11.904 -7.795 4.907 1.00 64.31 83 VAL A C 1
ATOM 685 O O . VAL A 1 83 ? -12.697 -8.623 4.450 1.00 64.31 83 VAL A O 1
ATOM 688 N N . PRO A 1 84 ? -12.265 -6.510 5.080 1.00 63.94 84 PRO A N 1
ATOM 689 C CA . PRO A 1 84 ? -11.423 -5.335 5.338 1.00 63.94 84 PRO A CA 1
ATOM 690 C C . PRO A 1 84 ? -11.305 -4.913 6.819 1.00 63.94 84 PRO A C 1
ATOM 692 O O . PRO A 1 84 ? -12.261 -5.020 7.587 1.00 63.94 84 PRO A O 1
ATOM 695 N N . LEU A 1 85 ? -10.158 -4.333 7.209 1.00 70.00 85 LEU A N 1
ATOM 696 C CA . LEU A 1 85 ? -9.990 -3.719 8.531 1.00 70.00 85 LEU A CA 1
ATOM 697 C C . LEU A 1 85 ? -10.758 -2.391 8.610 1.00 70.00 85 LEU A C 1
ATOM 699 O O . LEU A 1 85 ? -10.471 -1.453 7.864 1.00 70.00 85 LEU A O 1
ATOM 703 N N . THR A 1 86 ? -11.713 -2.309 9.533 1.00 72.75 86 THR A N 1
ATOM 704 C CA . THR A 1 86 ? -12.552 -1.127 9.766 1.00 72.75 86 THR A CA 1
ATOM 705 C C . THR A 1 86 ? -11.921 -0.120 10.730 1.00 72.75 86 THR A C 1
ATOM 707 O O . THR A 1 86 ? -11.046 -0.459 11.532 1.00 72.75 86 THR A O 1
ATOM 710 N N . ASP A 1 87 ? -12.412 1.128 10.689 1.00 72.62 87 ASP A N 1
ATOM 711 C CA . ASP A 1 87 ? -12.039 2.195 11.635 1.00 72.62 87 ASP A CA 1
ATOM 712 C C . ASP A 1 87 ? -12.166 1.740 13.093 1.00 72.62 87 ASP A C 1
ATOM 714 O O . ASP A 1 87 ? -11.288 2.017 13.902 1.00 72.62 87 ASP A O 1
ATOM 718 N N . GLU A 1 88 ? -13.213 0.984 13.426 1.00 71.62 88 GLU A N 1
ATOM 719 C CA . GLU A 1 88 ? -13.434 0.494 14.787 1.00 71.62 88 GLU A CA 1
ATOM 720 C C . GLU A 1 88 ? -12.335 -0.452 15.275 1.00 71.62 88 GLU A C 1
ATOM 722 O O . GLU A 1 88 ? -11.941 -0.375 16.437 1.00 71.62 88 GLU A O 1
ATOM 727 N N . GLN A 1 89 ? -11.813 -1.327 14.408 1.00 69.75 89 GLN A N 1
ATOM 728 C CA . GLN A 1 89 ? -10.707 -2.223 1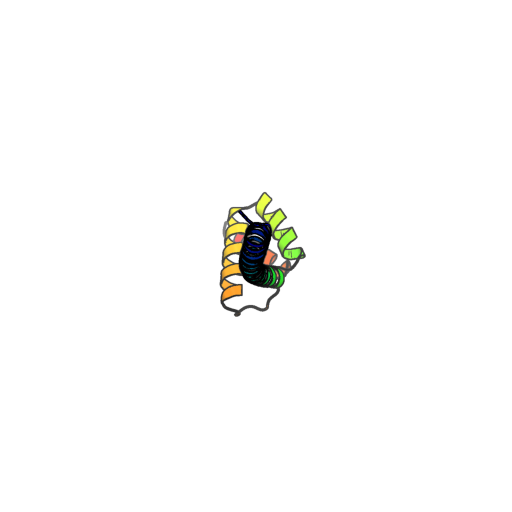4.761 1.00 69.75 89 GLN A CA 1
ATOM 729 C C . GLN A 1 89 ? -9.413 -1.430 14.950 1.00 69.75 89 GLN A C 1
ATOM 731 O O . GLN A 1 89 ? -8.714 -1.625 15.944 1.00 69.75 89 GLN A O 1
ATOM 736 N N . LEU A 1 90 ? -9.143 -0.473 14.053 1.00 71.19 90 LEU A N 1
ATOM 737 C CA . LEU A 1 90 ? -8.009 0.444 14.178 1.00 71.19 90 LEU A CA 1
ATOM 738 C C . LEU A 1 90 ? -8.089 1.217 15.507 1.00 71.19 90 LEU A C 1
ATOM 740 O O . LEU A 1 90 ? -7.136 1.253 16.282 1.00 71.19 90 LEU A O 1
ATOM 744 N N . LYS A 1 91 ? -9.267 1.769 15.810 1.00 73.38 91 LYS A N 1
ATOM 745 C CA . LYS A 1 91 ? -9.563 2.536 17.023 1.00 73.38 91 LYS A CA 1
ATOM 746 C C . LYS A 1 91 ? -9.457 1.693 18.289 1.00 73.38 91 LYS A C 1
ATOM 748 O O . LYS A 1 91 ? -8.955 2.195 19.290 1.00 73.38 91 LYS A O 1
ATOM 753 N N . LYS A 1 92 ? -9.886 0.427 18.264 1.00 70.38 92 LYS A N 1
ATOM 754 C CA . LYS A 1 92 ? -9.703 -0.499 19.393 1.00 70.38 92 LYS A CA 1
ATOM 755 C C . LYS A 1 92 ? -8.227 -0.704 19.707 1.00 70.38 92 LYS A C 1
ATOM 757 O O . LYS A 1 92 ? -7.857 -0.588 20.867 1.00 70.38 92 LYS A O 1
ATOM 762 N N . ILE A 1 93 ? -7.387 -0.921 18.694 1.00 67.81 93 ILE A N 1
ATOM 763 C CA . ILE A 1 93 ? -5.942 -1.107 18.893 1.00 67.81 93 ILE A CA 1
ATOM 764 C C . ILE A 1 93 ? -5.304 0.183 19.442 1.00 67.81 93 ILE A C 1
ATOM 766 O O . ILE A 1 93 ? -4.543 0.131 20.403 1.00 67.81 93 ILE A O 1
ATOM 770 N N . ILE A 1 94 ? -5.686 1.350 18.906 1.00 69.06 94 ILE A N 1
ATOM 771 C CA . ILE A 1 94 ? -5.217 2.666 19.385 1.00 69.06 94 ILE A CA 1
ATOM 772 C C . ILE A 1 94 ? -5.617 2.921 20.849 1.00 69.06 94 ILE A C 1
ATOM 774 O O . ILE A 1 94 ? -4.804 3.372 21.660 1.00 69.06 94 ILE A O 1
ATOM 778 N N . ASN A 1 95 ? -6.876 2.650 21.198 1.00 67.62 95 ASN A N 1
ATOM 779 C CA . ASN A 1 95 ? -7.397 2.895 22.540 1.00 67.62 95 ASN A CA 1
ATOM 780 C C . ASN A 1 95 ? -6.832 1.904 23.561 1.00 67.62 95 ASN A C 1
ATOM 782 O O . ASN A 1 95 ? -6.519 2.311 24.675 1.00 67.62 95 ASN A O 1
ATOM 786 N N . SER A 1 96 ? -6.670 0.628 23.197 1.00 60.41 96 SER A N 1
ATOM 787 C CA . SER A 1 96 ? -6.140 -0.389 24.110 1.00 60.41 96 SER A CA 1
ATOM 788 C C . SER A 1 96 ? -4.704 -0.095 24.540 1.00 60.41 96 SER A C 1
ATOM 790 O O . SER A 1 96 ? -4.383 -0.298 25.705 1.00 60.41 96 SER A O 1
ATOM 792 N N . THR A 1 97 ? -3.861 0.441 23.655 1.00 54.69 97 THR A N 1
ATOM 793 C CA . THR A 1 97 ? -2.470 0.770 24.009 1.00 54.69 97 THR A CA 1
ATOM 794 C C . THR A 1 97 ? -2.322 2.127 24.698 1.00 54.69 97 THR A C 1
ATOM 796 O O . THR A 1 97 ? -1.384 2.328 25.460 1.00 54.69 97 THR A O 1
ATOM 799 N N . SER A 1 98 ? -3.280 3.043 24.522 1.00 54.66 98 SER A N 1
ATOM 800 C CA . SER A 1 98 ? -3.281 4.318 25.261 1.00 54.66 98 SER A CA 1
ATOM 801 C C . SER A 1 98 ? -3.610 4.148 26.756 1.00 54.66 98 SER A C 1
ATOM 803 O O . SER A 1 98 ? -3.350 5.058 27.533 1.00 54.66 98 SER A O 1
ATOM 805 N N . ILE A 1 99 ? -4.173 3.002 27.166 1.00 49.91 99 ILE A N 1
ATOM 806 C CA . ILE A 1 99 ? -4.533 2.703 28.567 1.00 49.91 99 ILE A CA 1
ATOM 807 C C . ILE A 1 99 ? -3.386 1.983 29.307 1.00 49.91 99 ILE A C 1
ATOM 809 O O . ILE A 1 99 ? -3.378 1.939 30.530 1.00 49.91 99 ILE A O 1
ATOM 813 N N . THR A 1 100 ? -2.382 1.452 28.601 1.00 45.47 100 THR A N 1
ATOM 814 C CA . THR A 1 100 ? -1.276 0.683 29.209 1.00 45.47 100 THR A CA 1
ATOM 815 C C . THR A 1 100 ? -0.093 1.519 29.726 1.00 45.47 100 THR A C 1
ATOM 817 O O . THR A 1 100 ? 0.897 0.939 30.155 1.00 45.47 100 THR A O 1
ATOM 820 N N . GLU A 1 101 ? -0.181 2.854 29.729 1.00 41.78 101 GLU A N 1
ATOM 821 C CA . GLU A 1 101 ? 0.863 3.760 30.259 1.00 41.78 101 GLU A CA 1
ATOM 822 C C . GLU A 1 101 ? 0.392 4.611 31.464 1.00 41.78 101 GLU A C 1
ATOM 824 O O . GLU A 1 101 ? 0.853 5.737 31.642 1.00 41.78 101 GLU A O 1
ATOM 829 N N . THR A 1 102 ? -0.530 4.114 32.300 1.00 40.50 102 THR A N 1
ATOM 830 C CA . THR A 1 102 ? -0.894 4.762 33.588 1.00 40.50 102 THR A CA 1
ATOM 831 C C . THR A 1 102 ? -0.680 3.811 34.752 1.00 40.50 102 THR A C 1
ATOM 833 O O . THR A 1 102 ? -0.223 4.288 35.813 1.00 40.50 102 THR A O 1
#

Foldseek 3Di:
DDPVVVVVVVVVVVVVVVVVVVVVVVVVVVVVVVVVVVVVLVPQQEDPQNVVVLVVCCVVPVPLSVVVVVVSVVCSVVVPDPTHDDPVNVVCVVVVVVVVPD

Nearest PDB structures (foldseek):
  6iqc-assembly1_A  TM=5.554E-01  e=3.535E-06  Saccharolobus solfataricus P2
  6iqo-assembly2_B  TM=5.322E-01  e=5.030E-06  Saccharolobus solfataricus P2
  2cru-assembly1_A  TM=6.835E-01  e=5.812E-03  Homo sapiens
  2fh0-assembly1_A  TM=8.005E-01  e=3.389E-02  Saccharomyces cerevisiae
  2jxn-assembly1_A  TM=7.966E-01  e=1.047E-01  Saccharomyces cerevisiae